Protein AF-A0A8S1S2U1-F1 (afdb_monomer_lite)

Radius of gyration: 19.04 Å; chains: 1; bounding box: 46×42×51 Å

Organism: Paramecium octaurelia (NCBI:txid43137)

Sequence (123 aa):
MMMDMYVYWTAKCEFIFESWRIYDDQPFLLFCGCFLSCLYSIIHIMYMLQGEKVQIFMKQFMSRRIGFSIYQFFLTLSSMITMMLLMTMNGWVNIAVGVGYTIGYGITQITKPNSKYTQVDSI

Structure (mmCIF, N/CA/C/O backbone):
data_AF-A0A8S1S2U1-F1
#
_entry.id   AF-A0A8S1S2U1-F1
#
loop_
_atom_site.group_PDB
_atom_site.id
_atom_site.type_symbol
_atom_site.label_atom_id
_atom_site.label_alt_id
_atom_site.label_comp_id
_atom_site.label_asym_id
_atom_site.label_entity_id
_atom_site.label_seq_id
_atom_site.pdbx_PDB_ins_code
_atom_site.Cartn_x
_atom_site.Cartn_y
_atom_site.Cartn_z
_atom_site.occupancy
_atom_site.B_iso_or_equiv
_atom_site.auth_seq_id
_atom_site.auth_comp_id
_atom_site.auth_asym_id
_atom_site.auth_atom_id
_atom_site.pdbx_PDB_model_num
ATOM 1 N N . MET A 1 1 ? -10.721 18.572 -22.416 1.00 37.09 1 MET A N 1
ATOM 2 C CA . MET A 1 1 ? -9.467 17.827 -22.644 1.00 37.09 1 MET A CA 1
ATOM 3 C C . MET A 1 1 ? -9.554 16.553 -21.827 1.00 37.09 1 MET A C 1
ATOM 5 O O . MET A 1 1 ? -9.567 16.653 -20.608 1.00 37.09 1 MET A O 1
ATOM 9 N N . MET A 1 2 ? -9.737 15.396 -22.466 1.00 39.12 2 MET A N 1
ATOM 10 C CA . MET A 1 2 ? -9.581 14.113 -21.776 1.00 39.12 2 MET A CA 1
ATOM 11 C C . MET A 1 2 ? -8.076 13.905 -21.591 1.00 39.12 2 MET A C 1
ATOM 13 O O . MET A 1 2 ? -7.345 13.904 -22.576 1.00 39.12 2 MET A O 1
ATOM 17 N N . MET A 1 3 ? -7.600 13.855 -20.344 1.00 41.84 3 MET A N 1
ATOM 18 C CA . MET A 1 3 ? -6.258 13.338 -20.080 1.00 41.84 3 MET A CA 1
ATOM 19 C C . MET A 1 3 ? -6.345 11.836 -20.289 1.00 41.84 3 MET A C 1
ATOM 21 O O . MET A 1 3 ? -6.942 11.138 -19.470 1.00 41.84 3 MET A O 1
ATOM 25 N N . ASP A 1 4 ? -5.787 11.351 -21.389 1.00 52.78 4 ASP A N 1
ATOM 26 C CA . ASP A 1 4 ? -5.644 9.920 -21.571 1.00 52.78 4 ASP A CA 1
ATOM 27 C C . ASP A 1 4 ? -4.669 9.391 -20.508 1.00 52.78 4 ASP A C 1
ATOM 29 O O . ASP A 1 4 ? -3.470 9.682 -20.522 1.00 52.78 4 ASP A O 1
ATOM 33 N N . MET A 1 5 ? -5.199 8.649 -19.537 1.00 58.72 5 MET A N 1
ATOM 34 C CA . MET A 1 5 ? -4.411 7.990 -18.500 1.00 58.72 5 MET A CA 1
ATOM 35 C C . MET A 1 5 ? -3.926 6.639 -19.028 1.00 58.72 5 MET A C 1
ATOM 37 O O . MET A 1 5 ? -4.583 5.615 -18.847 1.00 58.72 5 MET A O 1
ATOM 41 N N . TYR A 1 6 ? -2.775 6.638 -19.699 1.00 74.12 6 TYR A N 1
ATOM 42 C CA . TYR A 1 6 ? -2.103 5.404 -20.105 1.00 74.12 6 TYR A CA 1
ATOM 43 C C . TYR A 1 6 ? -1.151 4.921 -19.010 1.00 74.12 6 TYR A C 1
ATOM 45 O O . TYR A 1 6 ? -0.347 5.688 -18.480 1.00 74.12 6 TYR A O 1
ATOM 53 N N . VAL A 1 7 ? -1.223 3.625 -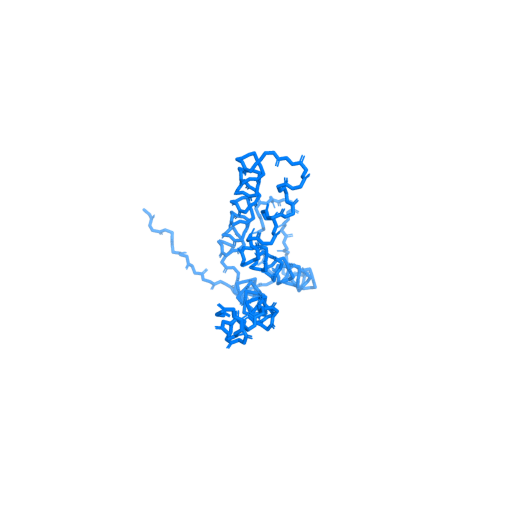18.704 1.00 78.38 7 VAL A N 1
ATOM 54 C CA . VAL A 1 7 ? -0.230 2.954 -17.861 1.00 78.38 7 VAL A CA 1
ATOM 55 C C . VAL A 1 7 ? 1.064 2.833 -18.655 1.00 78.38 7 VAL A C 1
ATOM 57 O O . VAL A 1 7 ? 1.066 2.281 -19.757 1.00 78.38 7 VAL A O 1
ATOM 60 N N . TYR A 1 8 ? 2.165 3.323 -18.094 1.00 81.44 8 TYR A N 1
ATOM 61 C CA . TYR A 1 8 ? 3.479 3.253 -18.723 1.00 81.44 8 TYR A CA 1
ATOM 62 C C . TYR A 1 8 ? 4.399 2.270 -17.990 1.00 81.44 8 TYR A C 1
ATOM 64 O O . TYR A 1 8 ? 4.294 2.056 -16.781 1.00 81.44 8 TYR A O 1
ATOM 72 N N . TRP A 1 9 ? 5.314 1.660 -18.743 1.00 81.62 9 TRP A N 1
ATOM 73 C CA . TRP A 1 9 ? 6.204 0.589 -18.281 1.00 81.62 9 TRP A CA 1
ATOM 74 C C . TRP A 1 9 ? 7.668 1.020 -18.377 1.00 81.62 9 TRP A C 1
ATOM 76 O O . TRP A 1 9 ? 8.469 0.396 -19.066 1.00 81.62 9 TRP A O 1
ATOM 86 N N . THR A 1 10 ? 8.012 2.121 -17.711 1.00 80.19 10 THR A N 1
ATOM 87 C CA . THR A 1 10 ? 9.362 2.710 -17.733 1.00 80.19 10 THR A CA 1
ATOM 88 C C . THR A 1 10 ? 9.991 2.712 -16.345 1.00 80.19 10 THR A C 1
ATOM 90 O O . THR A 1 10 ? 9.286 2.602 -15.336 1.00 80.19 10 THR A O 1
ATOM 93 N N . ALA A 1 11 ? 11.317 2.864 -16.295 1.00 70.19 11 ALA A N 1
ATOM 94 C CA . ALA A 1 11 ? 12.031 3.105 -15.043 1.00 70.19 11 ALA A CA 1
ATOM 95 C C . ALA A 1 11 ? 11.830 4.542 -14.544 1.00 70.19 11 ALA A C 1
ATOM 97 O O . ALA A 1 11 ? 11.843 4.778 -13.335 1.00 70.19 11 ALA A O 1
ATOM 98 N N . LYS A 1 12 ? 11.536 5.475 -15.457 1.00 73.00 12 LYS A N 1
ATOM 99 C CA . LYS A 1 12 ? 11.072 6.814 -15.112 1.00 73.00 12 LYS A CA 1
ATOM 100 C C . LYS A 1 12 ? 9.809 6.750 -14.257 1.00 73.00 12 LYS A C 1
ATOM 102 O O . LYS A 1 12 ? 8.844 6.101 -14.644 1.00 73.00 12 LYS A O 1
ATOM 107 N N . CYS A 1 13 ? 9.803 7.425 -13.114 1.00 70.44 13 CYS A N 1
ATOM 108 C CA . CYS A 1 13 ? 8.632 7.533 -12.246 1.00 70.44 13 CYS A CA 1
ATOM 109 C C . CYS A 1 13 ? 8.682 8.865 -11.501 1.00 70.44 13 CYS A C 1
ATOM 111 O O . CYS A 1 13 ? 9.702 9.197 -10.897 1.00 70.44 13 CYS A O 1
ATOM 113 N N . GLU A 1 14 ? 7.589 9.621 -11.530 1.00 68.06 14 GLU A N 1
ATOM 114 C CA . GLU A 1 14 ? 7.460 10.860 -10.765 1.00 68.06 14 GLU A CA 1
ATOM 115 C C . GLU A 1 14 ? 6.537 10.601 -9.574 1.00 68.06 14 GLU A C 1
ATOM 117 O O . GLU A 1 14 ? 5.365 10.264 -9.747 1.00 68.06 14 GLU A O 1
ATOM 122 N N . PHE A 1 15 ? 7.074 10.708 -8.359 1.00 65.75 15 PHE A N 1
ATOM 123 C CA . PHE A 1 15 ? 6.259 10.704 -7.149 1.00 65.75 15 PHE A CA 1
ATOM 124 C C . PHE A 1 15 ? 5.751 12.124 -6.849 1.00 65.75 15 PHE A C 1
ATOM 126 O O . PHE A 1 15 ? 6.188 13.105 -7.441 1.00 65.75 15 PHE A O 1
ATOM 133 N N . ILE A 1 16 ? 4.811 12.225 -5.904 1.00 55.19 16 ILE A N 1
ATOM 134 C CA . ILE A 1 16 ? 4.073 13.453 -5.540 1.00 55.19 16 ILE A CA 1
ATOM 135 C C . ILE A 1 16 ? 4.992 14.653 -5.269 1.00 55.19 16 ILE A C 1
ATOM 137 O O . ILE A 1 16 ? 4.631 15.793 -5.552 1.00 55.19 16 ILE A O 1
ATOM 141 N N . PHE A 1 17 ? 6.172 14.407 -4.701 1.00 51.56 17 PHE A N 1
ATOM 142 C CA . PHE A 1 17 ? 7.178 15.440 -4.526 1.00 51.56 17 PHE A CA 1
ATOM 143 C C . PHE A 1 17 ? 8.062 15.478 -5.761 1.00 51.56 17 PHE A C 1
ATOM 145 O O . PHE A 1 17 ? 8.659 14.473 -6.129 1.00 51.56 17 PHE A O 1
ATOM 152 N N . GLU A 1 18 ? 8.200 16.655 -6.361 1.00 52.50 18 GLU A N 1
ATOM 153 C CA . GLU A 1 18 ? 9.023 16.864 -7.555 1.00 52.50 18 GLU A CA 1
ATOM 154 C C . GLU A 1 18 ? 10.500 16.464 -7.350 1.00 52.50 18 GLU A C 1
ATOM 156 O O . GLU A 1 18 ? 11.215 16.140 -8.296 1.00 52.50 18 GLU A O 1
ATOM 161 N N . SER A 1 19 ? 10.944 16.422 -6.091 1.00 55.00 19 SER A N 1
ATOM 162 C CA . SER A 1 19 ? 12.254 15.923 -5.666 1.00 55.00 19 SER A CA 1
ATOM 163 C C . SER A 1 19 ? 12.383 14.394 -5.674 1.00 55.00 19 SER A C 1
ATOM 165 O O . SER A 1 19 ? 13.492 13.875 -5.586 1.00 55.00 19 SER A O 1
ATOM 167 N N . TRP A 1 20 ? 11.277 13.662 -5.780 1.00 60.75 20 TRP A N 1
ATOM 168 C CA . TRP A 1 20 ? 11.208 12.202 -5.804 1.00 60.75 20 TRP A CA 1
ATOM 169 C C . TRP A 1 20 ? 10.901 11.761 -7.237 1.00 60.75 20 TRP A C 1
ATOM 171 O O . TRP A 1 20 ? 9.843 11.213 -7.545 1.00 60.75 20 TRP A O 1
ATOM 181 N N . ARG A 1 21 ? 11.834 12.055 -8.141 1.00 67.75 21 ARG A N 1
ATOM 182 C CA . ARG A 1 21 ? 11.803 11.597 -9.530 1.00 67.75 21 ARG A CA 1
ATOM 183 C C . ARG A 1 21 ? 12.878 10.544 -9.731 1.00 67.75 21 ARG A C 1
ATOM 185 O O . ARG A 1 21 ? 14.025 10.742 -9.343 1.00 67.75 21 ARG A O 1
ATOM 192 N N . ILE A 1 22 ? 12.491 9.435 -10.340 1.00 71.19 22 ILE A N 1
ATOM 193 C CA . ILE A 1 22 ? 13.408 8.397 -10.798 1.00 71.19 22 ILE A CA 1
ATOM 194 C C . ILE A 1 22 ? 13.594 8.602 -12.295 1.00 71.19 22 ILE A C 1
ATOM 196 O O . ILE A 1 22 ? 12.614 8.782 -13.020 1.00 71.19 22 ILE A O 1
ATOM 200 N N . TYR A 1 23 ? 14.847 8.603 -12.736 1.00 72.62 23 TYR A N 1
ATOM 201 C CA . TYR A 1 23 ? 15.236 8.700 -14.140 1.00 72.62 23 TYR A CA 1
ATOM 202 C C . TYR A 1 23 ? 15.544 7.302 -14.702 1.00 72.62 23 TYR A C 1
ATOM 204 O O . TYR A 1 23 ? 15.787 6.357 -13.948 1.00 72.62 23 TYR A O 1
ATOM 212 N N . ASP A 1 24 ? 15.503 7.143 -16.029 1.00 67.75 24 ASP A N 1
ATOM 213 C CA . ASP A 1 24 ? 15.636 5.826 -16.678 1.00 67.75 24 ASP A CA 1
ATOM 214 C C . ASP A 1 24 ? 17.006 5.155 -16.464 1.00 67.75 24 ASP A C 1
ATOM 216 O O . ASP A 1 24 ? 17.122 3.934 -16.551 1.00 67.75 24 ASP A O 1
ATOM 220 N N . ASP A 1 25 ? 18.037 5.925 -16.127 1.00 72.88 25 ASP A N 1
ATOM 221 C CA . ASP A 1 25 ? 19.379 5.451 -15.780 1.00 72.88 25 ASP A CA 1
ATOM 222 C C . ASP A 1 25 ? 19.471 4.857 -14.360 1.00 72.88 25 ASP A C 1
ATOM 224 O O . ASP A 1 25 ? 20.516 4.329 -13.975 1.00 72.88 25 ASP A O 1
ATOM 228 N N . GLN A 1 26 ? 18.384 4.890 -13.579 1.00 75.69 26 GLN A N 1
ATOM 229 C CA . GLN A 1 26 ? 18.359 4.471 -12.173 1.00 75.69 26 GLN A CA 1
ATOM 230 C C . GLN A 1 26 ? 17.303 3.383 -11.879 1.00 75.69 26 GLN A C 1
ATOM 232 O O . GLN A 1 26 ? 16.503 3.520 -10.947 1.00 75.69 26 GLN A O 1
ATOM 237 N N . PRO A 1 27 ? 17.312 2.239 -12.597 1.00 76.50 27 PRO A N 1
ATOM 238 C CA . PRO A 1 27 ? 16.307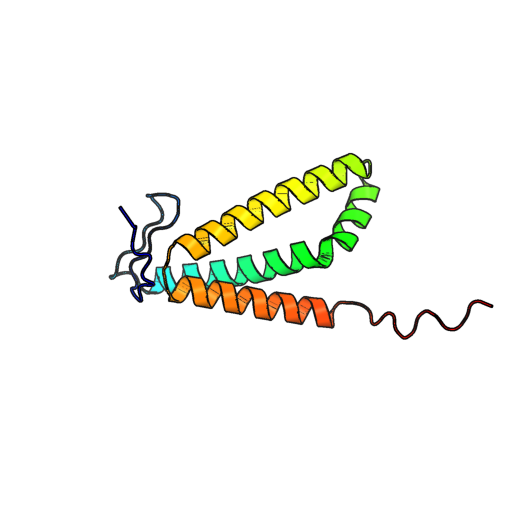 1.183 -12.432 1.00 76.50 27 PRO A CA 1
ATOM 239 C C . PRO A 1 27 ? 16.306 0.560 -11.027 1.00 76.50 27 PRO A C 1
ATOM 241 O O . PRO A 1 27 ? 15.280 0.077 -10.551 1.00 76.50 27 PRO A O 1
ATOM 244 N N . PHE A 1 28 ? 17.440 0.604 -10.323 1.00 80.88 28 PHE A N 1
ATOM 245 C CA . PHE A 1 28 ? 17.535 0.131 -8.942 1.00 80.88 28 PHE A CA 1
ATOM 246 C C . PHE A 1 28 ? 16.659 0.946 -7.977 1.00 80.88 28 PHE A C 1
ATOM 248 O O . PHE A 1 28 ? 16.029 0.378 -7.083 1.00 80.88 28 PHE A O 1
ATOM 255 N N . LEU A 1 29 ? 16.568 2.266 -8.171 1.00 80.12 29 LEU A N 1
ATOM 256 C CA . LEU A 1 29 ? 15.705 3.114 -7.348 1.00 80.12 29 LEU A CA 1
ATOM 257 C C . LEU A 1 29 ? 14.231 2.798 -7.591 1.00 80.12 29 LEU A C 1
ATOM 259 O O . LEU A 1 29 ? 13.454 2.799 -6.637 1.00 80.12 29 LEU A O 1
ATOM 263 N N . LEU A 1 30 ? 13.854 2.461 -8.832 1.00 82.69 30 LEU A N 1
ATOM 264 C CA . LEU A 1 30 ? 12.493 2.021 -9.143 1.00 82.69 30 LEU A CA 1
ATOM 265 C C . LEU A 1 30 ? 12.161 0.739 -8.379 1.00 82.69 30 LEU A C 1
ATOM 267 O O . LEU A 1 30 ? 11.106 0.656 -7.752 1.00 82.69 30 LEU A O 1
ATOM 271 N N . PHE A 1 31 ? 13.069 -0.239 -8.384 1.00 84.38 31 PHE A N 1
ATOM 272 C CA . PHE A 1 31 ? 12.876 -1.486 -7.648 1.00 84.38 31 PHE A CA 1
ATOM 273 C C . PHE A 1 31 ? 12.734 -1.243 -6.139 1.00 84.38 31 PHE A C 1
ATOM 275 O O . PHE A 1 31 ? 11.812 -1.770 -5.516 1.00 84.38 31 PHE A O 1
ATOM 282 N N . CYS A 1 32 ? 13.590 -0.396 -5.560 1.00 86.88 32 CYS A N 1
ATOM 283 C CA . CYS A 1 32 ? 13.499 -0.005 -4.153 1.00 86.88 32 CYS A CA 1
ATOM 284 C C . CYS A 1 32 ? 12.156 0.683 -3.842 1.00 86.88 32 CYS A C 1
ATOM 286 O O . CYS A 1 32 ? 11.470 0.310 -2.890 1.00 86.88 32 CYS A O 1
ATOM 288 N N . GLY A 1 33 ? 11.723 1.623 -4.688 1.00 85.12 33 GLY A N 1
ATOM 289 C CA . GLY A 1 33 ? 10.430 2.299 -4.564 1.00 85.12 33 GLY A CA 1
ATOM 290 C C . GLY A 1 33 ? 9.241 1.342 -4.676 1.00 85.12 33 GLY A C 1
ATOM 291 O O . GLY A 1 33 ? 8.296 1.440 -3.892 1.00 85.12 33 GLY A O 1
ATOM 292 N N . CYS A 1 34 ? 9.299 0.367 -5.585 1.00 88.38 34 CYS A N 1
ATOM 293 C CA . CYS A 1 34 ? 8.286 -0.681 -5.718 1.00 88.38 34 CYS A CA 1
ATOM 294 C C . CYS A 1 34 ? 8.248 -1.580 -4.477 1.00 88.38 34 CYS A C 1
ATOM 296 O O . CYS A 1 34 ? 7.172 -1.851 -3.947 1.00 88.38 34 CYS A O 1
ATOM 298 N N . PHE A 1 35 ? 9.405 -1.998 -3.962 1.00 90.44 35 PHE A N 1
ATOM 299 C CA . PHE A 1 35 ? 9.490 -2.790 -2.736 1.00 90.44 35 PHE A CA 1
ATOM 300 C C . PHE A 1 35 ? 8.895 -2.043 -1.534 1.00 90.44 35 PHE A C 1
ATOM 302 O O . PHE A 1 35 ? 8.062 -2.596 -0.815 1.00 90.44 35 PHE A O 1
ATOM 309 N N . LEU A 1 36 ? 9.244 -0.766 -1.360 1.00 90.81 36 LEU A N 1
ATOM 310 C CA . LEU A 1 36 ? 8.683 0.084 -0.308 1.00 90.81 36 LEU A CA 1
ATOM 311 C C . LEU A 1 36 ? 7.173 0.289 -0.476 1.00 90.81 36 LEU A C 1
ATOM 313 O O . LEU A 1 36 ? 6.438 0.199 0.504 1.00 90.81 36 LEU A O 1
ATOM 317 N N . SER A 1 37 ? 6.697 0.499 -1.704 1.00 90.88 37 SER A N 1
ATOM 318 C CA . SER A 1 37 ? 5.265 0.633 -2.006 1.00 90.88 37 SER A CA 1
ATOM 319 C C . SER A 1 37 ? 4.497 -0.652 -1.692 1.00 90.88 37 SER A C 1
ATOM 321 O O . SER A 1 37 ? 3.399 -0.595 -1.137 1.00 90.88 37 SER A O 1
ATOM 323 N N . CYS A 1 38 ? 5.087 -1.814 -1.981 1.00 93.00 38 CYS A N 1
ATOM 324 C CA . CYS A 1 38 ? 4.533 -3.121 -1.636 1.00 93.00 38 CYS A CA 1
ATOM 325 C C . CYS A 1 38 ? 4.446 -3.306 -0.114 1.00 93.00 38 CYS A C 1
ATOM 327 O O . CYS A 1 38 ? 3.365 -3.579 0.406 1.00 93.00 38 CYS A O 1
ATOM 329 N N . LEU A 1 39 ? 5.544 -3.080 0.618 1.00 93.38 39 LEU A N 1
ATOM 330 C CA . LEU A 1 39 ? 5.558 -3.162 2.084 1.00 93.38 39 LEU A CA 1
ATOM 331 C C . LEU A 1 39 ? 4.552 -2.202 2.724 1.00 93.38 39 LEU A C 1
ATOM 333 O O . LEU A 1 39 ? 3.793 -2.597 3.610 1.00 93.38 39 LEU A O 1
ATOM 337 N N . TYR A 1 40 ? 4.512 -0.957 2.252 1.00 93.06 40 TYR A N 1
ATOM 338 C CA . TYR A 1 40 ? 3.552 0.038 2.715 1.00 93.06 40 TYR A CA 1
ATOM 339 C C . TYR A 1 40 ? 2.114 -0.435 2.497 1.00 93.06 40 TYR A C 1
ATOM 341 O O . TYR A 1 40 ? 1.287 -0.348 3.401 1.00 93.06 40 TYR A O 1
ATOM 349 N N . SER A 1 41 ? 1.830 -0.999 1.324 1.00 92.81 41 SER A N 1
ATOM 350 C CA . SER A 1 41 ? 0.511 -1.515 0.961 1.00 92.81 41 SER A CA 1
ATOM 351 C C . SER A 1 41 ? 0.075 -2.706 1.821 1.00 92.81 41 SER A C 1
ATOM 353 O O . SER A 1 41 ? -1.087 -2.768 2.223 1.00 92.81 41 SER A O 1
ATOM 355 N N . ILE A 1 42 ? 1.002 -3.611 2.167 1.00 93.56 42 ILE A N 1
ATOM 356 C CA . ILE A 1 42 ? 0.757 -4.709 3.122 1.00 93.56 42 ILE A CA 1
ATOM 357 C C . ILE A 1 42 ? 0.334 -4.135 4.476 1.00 93.56 42 ILE A C 1
ATOM 359 O O . ILE A 1 42 ? -0.689 -4.531 5.035 1.00 93.56 42 ILE A O 1
ATOM 363 N N . ILE A 1 43 ? 1.102 -3.177 4.997 1.00 91.75 43 ILE A N 1
ATOM 364 C CA . ILE A 1 43 ? 0.825 -2.562 6.299 1.00 91.75 43 ILE A CA 1
ATOM 365 C C . ILE A 1 43 ? -0.503 -1.800 6.260 1.00 91.75 43 ILE A C 1
ATOM 367 O O . ILE A 1 43 ? -1.301 -1.930 7.187 1.00 91.75 43 ILE A O 1
ATOM 371 N N . HIS A 1 44 ? -0.771 -1.052 5.188 1.00 92.88 44 HIS A N 1
ATOM 372 C CA . HIS A 1 44 ? -2.005 -0.293 5.007 1.00 92.88 44 HIS A CA 1
ATOM 373 C C . HIS A 1 44 ? -3.242 -1.193 5.081 1.00 92.88 44 HIS A C 1
ATOM 375 O O . HIS A 1 44 ? -4.143 -0.935 5.882 1.00 92.88 44 HIS A O 1
ATOM 381 N N . ILE A 1 45 ? -3.279 -2.278 4.299 1.00 91.00 45 ILE A N 1
ATOM 382 C CA . ILE A 1 45 ? -4.445 -3.165 4.284 1.00 91.00 45 ILE A CA 1
ATOM 383 C C . ILE A 1 45 ? -4.594 -3.915 5.612 1.00 91.00 45 ILE A C 1
ATOM 385 O O . ILE A 1 45 ? -5.708 -4.085 6.104 1.00 91.00 45 ILE A O 1
ATOM 389 N N . MET A 1 46 ? -3.486 -4.300 6.253 1.00 87.94 46 MET A N 1
ATOM 390 C CA . MET A 1 46 ? -3.525 -4.894 7.592 1.00 87.94 46 MET A CA 1
ATOM 391 C C . MET A 1 46 ? -4.090 -3.908 8.620 1.00 87.94 46 MET A C 1
ATOM 393 O O . MET A 1 46 ? -4.957 -4.276 9.410 1.00 87.94 46 MET A O 1
ATOM 397 N N . TYR A 1 47 ? -3.657 -2.647 8.586 1.00 86.38 47 TYR A N 1
ATOM 398 C CA . TYR A 1 47 ? -4.147 -1.591 9.472 1.00 86.38 47 TYR A CA 1
ATOM 399 C C . TYR A 1 47 ? -5.638 -1.292 9.257 1.00 86.38 47 TYR A C 1
ATOM 401 O O . TYR A 1 47 ? -6.385 -1.127 10.226 1.00 86.38 47 TYR A O 1
ATOM 409 N N . MET A 1 48 ? -6.089 -1.278 8.000 1.00 87.12 48 MET A N 1
ATOM 410 C CA . MET A 1 48 ? -7.499 -1.123 7.633 1.00 87.12 48 MET A CA 1
ATOM 411 C C . MET A 1 48 ? -8.349 -2.285 8.168 1.00 87.12 48 MET A C 1
ATOM 413 O O . MET A 1 48 ? -9.392 -2.074 8.782 1.00 87.12 48 MET A O 1
ATOM 417 N N . LEU A 1 49 ? -7.902 -3.526 7.967 1.00 84.06 49 LEU A N 1
ATOM 418 C CA . LEU A 1 49 ? -8.670 -4.725 8.314 1.00 84.06 49 LEU A CA 1
ATOM 419 C C . LEU A 1 49 ? -8.624 -5.083 9.806 1.00 84.06 49 LEU A C 1
ATOM 421 O O . LEU A 1 49 ? -9.500 -5.804 10.284 1.00 84.06 49 LEU A O 1
ATOM 425 N N . GLN A 1 50 ? -7.620 -4.610 10.545 1.00 80.94 50 GLN A N 1
ATOM 426 C CA . GLN A 1 50 ? -7.479 -4.825 11.990 1.00 80.94 50 GLN A CA 1
ATOM 427 C C . GLN A 1 50 ? -8.001 -3.649 12.831 1.00 80.94 50 GLN A C 1
ATOM 429 O O . GLN A 1 50 ? -7.719 -3.583 14.031 1.00 80.94 50 GLN A O 1
ATOM 434 N N . GLY A 1 51 ? -8.784 -2.742 12.237 1.00 73.25 51 GLY A N 1
ATOM 435 C CA . GLY A 1 51 ? -9.276 -1.528 12.894 1.00 73.25 51 GLY A CA 1
ATOM 436 C C . GLY A 1 51 ? -9.955 -1.763 14.244 1.00 73.25 51 GLY A C 1
ATOM 437 O O . GLY A 1 51 ? -9.734 -0.996 15.176 1.00 73.25 51 GLY A O 1
ATOM 438 N N . GLU A 1 52 ? -10.691 -2.864 14.413 1.00 72.69 52 GLU A N 1
ATOM 439 C CA . GLU A 1 52 ? -11.324 -3.208 15.695 1.00 72.69 52 GLU A CA 1
ATOM 440 C C . GLU A 1 52 ? -10.303 -3.441 16.820 1.00 72.69 52 GLU A C 1
ATOM 442 O O . GLU A 1 52 ? -10.477 -2.930 17.926 1.00 72.69 52 GLU A O 1
ATOM 447 N N . LYS A 1 53 ? -9.197 -4.149 16.544 1.00 75.44 53 LYS A N 1
ATOM 448 C CA . LYS A 1 53 ? -8.142 -4.407 17.540 1.00 75.44 53 LYS A CA 1
ATOM 449 C C . LYS A 1 53 ? -7.450 -3.108 17.951 1.00 75.44 53 LYS A C 1
ATOM 451 O O . LYS A 1 53 ? -7.228 -2.871 19.137 1.00 75.44 53 LYS A O 1
ATOM 456 N N . VAL A 1 54 ? -7.165 -2.243 16.977 1.00 72.25 54 VAL A N 1
ATOM 457 C CA . VAL A 1 54 ? -6.545 -0.929 17.211 1.00 72.25 54 VAL A CA 1
ATOM 458 C C . VAL A 1 54 ? -7.476 -0.022 18.018 1.00 72.25 54 VAL A C 1
ATOM 460 O O . VAL A 1 54 ? -7.030 0.659 18.939 1.00 72.25 54 VAL A O 1
ATOM 463 N N . GLN A 1 55 ? -8.780 -0.047 17.740 1.00 70.81 55 GLN A N 1
ATOM 464 C CA . GLN A 1 55 ? -9.776 0.714 18.496 1.00 70.81 55 GLN A CA 1
ATOM 465 C C . GLN A 1 55 ? -9.917 0.226 19.942 1.00 70.81 55 GLN A C 1
ATOM 467 O O . GLN A 1 55 ? -10.026 1.052 20.851 1.00 70.81 55 GLN A O 1
ATOM 472 N N . ILE A 1 56 ? -9.895 -1.092 20.173 1.00 76.69 56 ILE A N 1
ATOM 473 C CA . ILE A 1 56 ? -9.915 -1.676 21.524 1.00 76.69 56 ILE A CA 1
ATOM 474 C C . ILE A 1 56 ? -8.677 -1.233 22.308 1.00 76.69 56 ILE A C 1
ATOM 476 O O . ILE A 1 56 ? -8.812 -0.791 23.446 1.00 76.69 56 ILE A O 1
ATOM 480 N N . PHE A 1 57 ? -7.498 -1.277 21.685 1.00 75.19 57 PHE A N 1
ATOM 481 C CA . PHE A 1 57 ? -6.258 -0.801 22.297 1.00 75.19 57 PHE A CA 1
ATOM 482 C C . PHE A 1 57 ? -6.316 0.699 22.624 1.00 75.19 57 PHE A C 1
ATOM 484 O O . PHE A 1 57 ? -6.046 1.104 23.750 1.00 75.19 57 PHE A O 1
ATOM 491 N N . MET A 1 58 ? -6.751 1.539 21.681 1.00 70.62 58 MET A N 1
ATOM 492 C CA . MET A 1 58 ? -6.843 2.991 21.889 1.00 70.62 58 MET A CA 1
ATOM 493 C C . MET A 1 58 ? -7.844 3.381 22.984 1.00 70.62 58 MET A C 1
ATOM 495 O O . MET A 1 58 ? -7.629 4.374 23.682 1.00 70.62 58 MET A O 1
ATOM 499 N N . LYS A 1 59 ? -8.902 2.585 23.193 1.00 71.62 59 LYS A N 1
ATOM 500 C CA . LYS A 1 59 ? -9.864 2.777 24.293 1.00 71.62 59 LYS A CA 1
ATOM 501 C C . LYS A 1 59 ? -9.204 2.683 25.676 1.00 71.62 59 LYS A C 1
ATOM 503 O O . LYS A 1 59 ? -9.721 3.267 26.623 1.00 71.62 59 LYS A O 1
ATOM 508 N N . GLN A 1 60 ? -8.084 1.968 25.805 1.00 77.00 60 GLN A N 1
ATOM 509 C CA . GLN A 1 60 ? -7.354 1.842 27.068 1.00 77.00 60 GLN A CA 1
ATOM 510 C C . GLN A 1 60 ? -6.661 3.151 27.482 1.00 77.00 60 GLN A C 1
ATOM 512 O O . GLN A 1 60 ? -6.452 3.377 28.670 1.00 77.00 60 GLN A O 1
ATOM 517 N N . PHE A 1 61 ? -6.348 4.025 26.520 1.00 76.50 61 PHE A N 1
ATOM 518 C CA . PHE A 1 61 ? -5.597 5.264 26.751 1.00 76.50 61 PHE A CA 1
ATOM 519 C C . PHE A 1 61 ? -6.441 6.534 26.581 1.00 76.50 61 PHE A C 1
A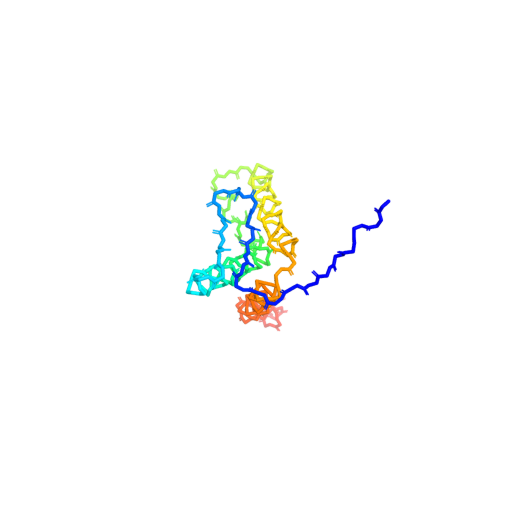TOM 521 O O . PHE A 1 61 ? -6.144 7.553 27.199 1.00 76.50 61 PHE A O 1
ATOM 528 N N . MET A 1 62 ? -7.489 6.502 25.753 1.00 79.88 62 MET A N 1
ATOM 529 C CA . MET A 1 62 ? -8.332 7.664 25.450 1.00 79.88 62 MET A CA 1
ATOM 530 C C . MET A 1 62 ? -9.811 7.296 25.304 1.00 79.88 62 MET A C 1
ATOM 532 O O . MET A 1 62 ? -10.186 6.149 25.065 1.00 79.88 62 MET A O 1
ATOM 536 N N . SER A 1 63 ? -10.680 8.310 25.393 1.00 80.69 63 SER A N 1
ATOM 537 C CA . SER A 1 63 ? -12.112 8.159 25.113 1.00 80.69 63 SER A CA 1
ATOM 538 C C . SER A 1 63 ? -12.349 7.528 23.737 1.00 80.69 63 SER A C 1
ATOM 540 O O . SER A 1 63 ? -11.719 7.913 22.749 1.00 80.69 63 SER A O 1
ATOM 542 N N . ARG A 1 64 ? -13.323 6.607 23.656 1.00 73.88 64 ARG A N 1
ATOM 543 C CA . ARG A 1 64 ? -13.669 5.854 22.435 1.00 73.88 64 ARG A CA 1
ATOM 544 C C . ARG A 1 64 ? -13.860 6.758 21.212 1.00 73.88 64 ARG A C 1
ATOM 546 O O . ARG A 1 64 ? -13.447 6.386 20.121 1.00 73.88 64 ARG A O 1
ATOM 553 N N . ARG A 1 65 ? -14.466 7.939 21.389 1.00 79.69 65 ARG A N 1
ATOM 554 C CA . ARG A 1 65 ? -14.704 8.894 20.290 1.00 79.69 65 ARG A CA 1
ATOM 555 C C . ARG A 1 65 ? -13.405 9.510 19.768 1.00 79.69 65 ARG A C 1
ATOM 557 O O . ARG A 1 65 ? -13.219 9.578 18.563 1.00 79.69 65 ARG A O 1
ATOM 564 N N . ILE A 1 66 ? -12.506 9.911 20.666 1.00 82.62 66 ILE A N 1
ATOM 565 C CA . ILE A 1 66 ? -11.227 10.540 20.305 1.00 82.62 66 ILE A CA 1
ATOM 566 C C . ILE A 1 66 ? -10.315 9.513 19.628 1.00 82.62 66 ILE A C 1
ATOM 568 O O . ILE A 1 66 ? -9.785 9.782 18.553 1.00 82.62 66 ILE A O 1
ATOM 572 N N . GLY A 1 67 ? -10.203 8.310 20.201 1.00 81.00 67 GLY A N 1
ATOM 573 C CA . GLY A 1 67 ? -9.423 7.222 19.606 1.00 81.00 67 GLY A CA 1
ATOM 574 C C . GLY A 1 67 ? -9.924 6.830 18.212 1.00 81.00 67 GLY A C 1
ATOM 575 O O . GLY A 1 67 ? -9.119 6.628 17.306 1.00 81.00 67 GLY A O 1
ATOM 576 N N . PHE A 1 68 ? -11.247 6.796 18.013 1.00 82.88 68 PHE A N 1
ATOM 577 C CA . PHE A 1 68 ? -11.845 6.537 16.702 1.00 82.88 68 PHE A CA 1
ATOM 578 C C . PHE A 1 68 ? -11.517 7.634 15.681 1.00 82.88 68 PHE A C 1
ATOM 580 O O . PHE A 1 68 ? -11.102 7.320 14.569 1.00 82.88 68 PHE A O 1
ATOM 587 N N . SER A 1 69 ? -11.642 8.911 16.054 1.00 85.44 69 SER A N 1
ATOM 588 C CA . SER A 1 69 ? -11.313 10.026 15.156 1.00 85.44 69 SER A CA 1
ATOM 589 C C . SER A 1 69 ? -9.842 10.023 14.739 1.00 85.44 69 SER A C 1
ATOM 591 O O . SER A 1 69 ? -9.541 10.236 13.567 1.00 85.44 69 SER A O 1
ATOM 593 N N . ILE A 1 70 ? -8.926 9.739 15.671 1.00 85.88 70 ILE A N 1
ATOM 594 C CA . ILE A 1 70 ? -7.487 9.646 15.383 1.00 85.88 70 ILE A CA 1
ATOM 595 C C . ILE A 1 70 ? -7.204 8.481 14.426 1.00 85.88 70 ILE A C 1
ATOM 597 O O . ILE A 1 70 ? -6.513 8.663 13.426 1.00 85.88 70 ILE A O 1
ATOM 601 N N . TYR A 1 71 ? -7.776 7.303 14.692 1.00 86.06 71 TYR A N 1
ATOM 602 C CA . TYR A 1 71 ? -7.659 6.146 13.801 1.00 86.06 71 TYR A CA 1
ATOM 603 C C . TYR A 1 71 ? -8.159 6.473 12.386 1.00 86.06 71 TYR A C 1
ATOM 605 O O . TYR A 1 71 ? -7.454 6.237 11.405 1.00 86.06 71 TYR A O 1
ATOM 613 N N . GLN A 1 72 ? -9.344 7.079 12.279 1.00 87.50 72 GLN A N 1
ATOM 614 C CA . GLN A 1 72 ? -9.943 7.434 10.995 1.00 87.50 72 GLN A CA 1
ATOM 615 C C . GLN A 1 72 ? -9.111 8.477 10.240 1.00 87.50 72 GLN A C 1
ATOM 617 O O . GLN A 1 72 ? -8.985 8.390 9.017 1.00 87.50 72 GLN A O 1
ATOM 622 N N . PHE A 1 73 ? -8.517 9.440 10.947 1.00 90.69 73 PHE A N 1
ATOM 623 C CA . PHE A 1 73 ? -7.620 10.431 10.358 1.00 90.69 73 PHE A CA 1
ATOM 624 C C . PHE A 1 73 ? -6.400 9.765 9.707 1.00 90.69 73 PHE A C 1
ATOM 626 O O . PHE A 1 73 ? -6.143 9.983 8.521 1.00 90.69 73 PHE A O 1
ATOM 633 N N . PHE A 1 74 ? -5.697 8.892 10.435 1.00 90.06 74 PHE A N 1
ATOM 634 C CA . PHE A 1 74 ? -4.532 8.181 9.899 1.00 90.06 74 PHE A CA 1
ATOM 635 C C . PHE A 1 74 ? -4.895 7.215 8.770 1.00 90.06 74 PHE A C 1
ATOM 637 O O . PHE A 1 74 ? -4.175 7.144 7.774 1.00 90.06 74 PHE A O 1
ATOM 644 N N . LEU A 1 75 ? -6.027 6.514 8.877 1.00 90.62 75 LEU A N 1
ATOM 645 C CA . LEU A 1 75 ? -6.514 5.644 7.808 1.00 90.62 75 LEU A CA 1
ATOM 646 C C . LEU A 1 75 ? -6.813 6.440 6.530 1.00 90.62 75 LEU A C 1
ATOM 648 O O . LEU A 1 75 ? -6.449 6.011 5.436 1.00 90.62 75 LEU A O 1
ATOM 652 N N . THR A 1 76 ? -7.427 7.617 6.661 1.00 91.38 76 THR A N 1
ATOM 653 C CA . THR A 1 76 ? -7.737 8.495 5.523 1.00 91.38 76 THR A CA 1
ATOM 654 C C . THR A 1 76 ? -6.457 9.015 4.873 1.00 91.38 76 THR A C 1
ATOM 656 O O . THR A 1 76 ? -6.306 8.915 3.657 1.00 91.38 76 THR A O 1
ATOM 659 N N . LEU A 1 77 ? -5.499 9.486 5.677 1.00 92.19 77 LEU A N 1
ATOM 660 C CA . LEU A 1 77 ? -4.190 9.928 5.192 1.00 92.19 77 LEU A CA 1
ATOM 661 C C . LEU A 1 77 ? -3.465 8.805 4.435 1.00 92.19 77 LEU A C 1
ATOM 663 O O . LEU A 1 77 ? -2.942 9.011 3.343 1.00 92.19 77 LEU A O 1
ATOM 667 N N . SER A 1 78 ? -3.482 7.593 4.987 1.00 91.69 78 SER A N 1
ATOM 668 C CA . SER A 1 78 ? -2.853 6.427 4.369 1.00 91.69 78 SER A CA 1
ATOM 669 C C . SER A 1 78 ? -3.558 5.983 3.078 1.00 91.69 78 SER A C 1
ATOM 671 O O . SER A 1 78 ? -2.907 5.594 2.106 1.00 91.69 78 SER A O 1
ATOM 673 N N . SER A 1 79 ? -4.885 6.119 3.022 1.00 91.69 79 SER A N 1
ATOM 674 C CA . SER A 1 79 ? -5.673 5.861 1.809 1.00 91.69 79 SER A CA 1
ATOM 675 C C . SER A 1 79 ? -5.342 6.867 0.704 1.00 91.69 79 SER A C 1
ATOM 677 O O . SER A 1 79 ? -5.189 6.476 -0.451 1.00 91.69 79 SER A O 1
ATOM 679 N N . MET A 1 80 ? -5.149 8.147 1.051 1.00 91.19 80 MET A N 1
ATOM 680 C CA . MET A 1 80 ? -4.701 9.170 0.099 1.00 91.19 80 MET A CA 1
ATOM 681 C C . MET A 1 80 ? -3.314 8.854 -0.465 1.00 91.19 80 MET A C 1
ATOM 683 O O . MET A 1 80 ? -3.123 8.953 -1.672 1.00 91.19 80 MET A O 1
ATOM 687 N N . ILE A 1 81 ? -2.364 8.424 0.372 1.00 89.69 81 ILE A N 1
ATOM 688 C CA . ILE A 1 81 ? -1.026 8.016 -0.088 1.00 89.69 81 ILE A CA 1
ATOM 689 C C . ILE A 1 81 ? -1.129 6.862 -1.086 1.00 89.69 81 ILE A C 1
ATOM 691 O O . ILE A 1 81 ? -0.531 6.922 -2.157 1.00 89.69 81 ILE A O 1
ATOM 695 N N . THR A 1 82 ? -1.932 5.843 -0.780 1.00 89.56 82 THR A N 1
ATOM 696 C CA . THR A 1 82 ? -2.087 4.697 -1.682 1.00 89.56 82 THR A CA 1
ATOM 697 C C . THR A 1 82 ? -2.771 5.075 -2.995 1.00 89.56 82 THR A C 1
ATOM 699 O O . THR A 1 82 ? -2.346 4.638 -4.063 1.00 89.56 82 THR A O 1
ATOM 702 N N . MET A 1 83 ? -3.794 5.929 -2.941 1.00 90.12 83 MET A N 1
ATOM 703 C CA . MET A 1 83 ? -4.430 6.471 -4.140 1.00 90.12 83 MET A CA 1
ATOM 704 C C . MET A 1 83 ? -3.409 7.212 -5.006 1.00 90.12 83 MET A C 1
ATOM 706 O O . MET A 1 83 ? -3.338 6.973 -6.206 1.00 90.12 83 MET A O 1
ATOM 710 N N . MET A 1 84 ? -2.576 8.059 -4.402 1.00 86.81 84 MET A N 1
ATOM 711 C CA . MET A 1 84 ? -1.542 8.786 -5.133 1.00 86.81 84 MET A CA 1
ATOM 712 C C . MET A 1 84 ? -0.486 7.854 -5.743 1.00 86.81 84 MET A C 1
ATOM 714 O O . MET A 1 84 ? -0.052 8.113 -6.861 1.00 86.81 84 MET A O 1
ATOM 718 N N . LEU A 1 85 ? -0.120 6.750 -5.076 1.00 86.69 85 LEU A N 1
ATOM 719 C CA . LEU A 1 85 ? 0.753 5.721 -5.660 1.00 86.69 85 LEU A CA 1
ATOM 720 C C . LEU A 1 85 ? 0.136 5.112 -6.924 1.00 86.69 85 LEU A C 1
ATOM 722 O O . LEU A 1 85 ? 0.826 4.983 -7.930 1.00 86.69 85 LEU A O 1
ATOM 726 N N . LEU A 1 86 ? -1.162 4.806 -6.907 1.00 87.56 86 LEU A N 1
ATOM 727 C CA . LEU A 1 86 ? -1.867 4.279 -8.081 1.00 87.56 86 LEU A CA 1
ATOM 728 C C . LEU A 1 86 ? -2.000 5.319 -9.205 1.00 87.56 86 LEU A C 1
ATOM 730 O O . LEU A 1 86 ? -1.934 4.985 -10.389 1.00 87.56 86 LEU A O 1
ATOM 734 N N . MET A 1 87 ? -2.143 6.594 -8.840 1.00 86.69 87 MET A N 1
ATOM 735 C CA . MET A 1 87 ? -2.215 7.710 -9.787 1.00 86.69 87 MET A CA 1
ATOM 736 C C . MET A 1 87 ? -0.867 8.058 -10.429 1.00 86.69 87 MET A C 1
ATOM 738 O O . MET A 1 87 ? -0.853 8.844 -11.374 1.00 86.69 87 MET A O 1
ATOM 742 N N . THR A 1 88 ? 0.247 7.447 -10.000 1.00 82.94 88 THR A N 1
ATOM 743 C CA . THR A 1 88 ? 1.527 7.561 -10.725 1.00 82.94 88 THR A CA 1
ATOM 744 C C . THR A 1 88 ? 1.457 6.961 -12.128 1.00 82.94 88 THR A C 1
ATOM 746 O O . THR A 1 88 ? 2.302 7.288 -12.958 1.00 82.94 88 THR A O 1
ATOM 749 N N . MET A 1 89 ? 0.474 6.086 -12.394 1.00 85.19 89 MET A N 1
ATOM 750 C CA . MET A 1 89 ? 0.283 5.355 -13.654 1.00 85.19 89 MET A CA 1
ATOM 751 C C . MET A 1 89 ? 1.502 4.533 -14.107 1.00 85.19 89 MET A C 1
ATOM 753 O O . MET A 1 89 ? 1.533 4.041 -15.236 1.00 85.19 89 MET A O 1
ATOM 757 N N . ASN A 1 90 ? 2.477 4.314 -13.220 1.00 87.81 90 ASN A N 1
ATOM 758 C CA . ASN A 1 90 ? 3.591 3.414 -13.469 1.00 87.81 90 ASN A CA 1
ATOM 759 C C . ASN A 1 90 ? 3.128 1.968 -13.238 1.00 87.81 90 ASN A C 1
ATOM 761 O O . ASN A 1 90 ? 2.721 1.596 -12.133 1.00 87.81 90 ASN A O 1
ATOM 765 N N . GLY A 1 91 ? 3.205 1.134 -14.275 1.00 85.44 91 GLY A N 1
ATOM 766 C CA . GLY A 1 91 ? 2.752 -0.256 -14.220 1.00 85.44 91 GLY A CA 1
ATOM 767 C C . GLY A 1 91 ? 3.459 -1.086 -13.143 1.00 85.44 91 GLY A C 1
ATOM 768 O O . GLY A 1 91 ? 2.814 -1.885 -12.464 1.00 85.44 91 GLY A O 1
ATOM 769 N N . TRP A 1 92 ? 4.756 -0.853 -12.915 1.00 88.94 92 TRP A N 1
ATOM 770 C CA . TRP A 1 92 ? 5.542 -1.561 -11.898 1.00 88.94 92 TRP A CA 1
ATOM 771 C C . TRP A 1 92 ? 5.090 -1.214 -10.482 1.00 88.94 92 TRP A C 1
ATOM 773 O O . TRP A 1 92 ? 4.898 -2.108 -9.655 1.00 88.94 92 TRP A O 1
ATOM 783 N N . VAL A 1 93 ? 4.857 0.074 -10.221 1.00 89.12 93 VAL A N 1
ATOM 784 C CA . VAL A 1 93 ? 4.355 0.555 -8.927 1.00 89.12 93 VAL A CA 1
ATOM 785 C C . VAL A 1 93 ? 2.948 0.014 -8.675 1.00 89.12 93 VAL A C 1
ATOM 787 O O . VAL A 1 93 ? 2.676 -0.500 -7.591 1.00 89.12 93 VAL A O 1
ATOM 790 N N . ASN A 1 94 ? 2.078 0.032 -9.687 1.00 90.69 94 ASN A N 1
ATOM 791 C CA . ASN A 1 94 ? 0.713 -0.485 -9.576 1.00 90.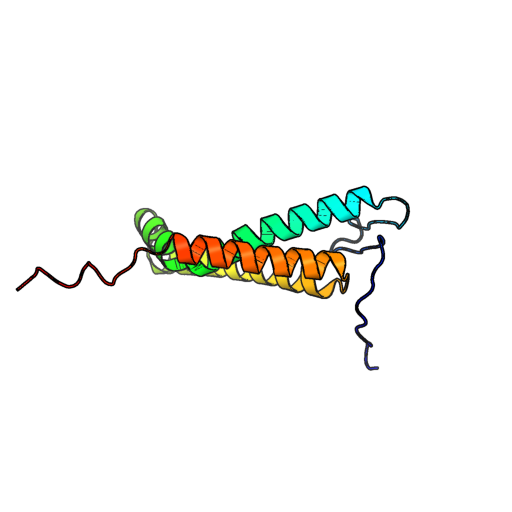69 94 ASN A CA 1
ATOM 792 C C . ASN A 1 94 ? 0.681 -1.990 -9.277 1.00 90.69 94 ASN A C 1
ATOM 794 O O . ASN A 1 94 ? -0.084 -2.423 -8.412 1.00 90.69 94 ASN A O 1
ATOM 798 N N . ILE A 1 95 ? 1.537 -2.785 -9.930 1.00 93.44 95 ILE A N 1
ATOM 799 C CA . ILE A 1 95 ? 1.701 -4.208 -9.597 1.00 93.44 95 ILE A CA 1
ATOM 800 C C . ILE A 1 95 ? 2.174 -4.360 -8.153 1.00 93.44 95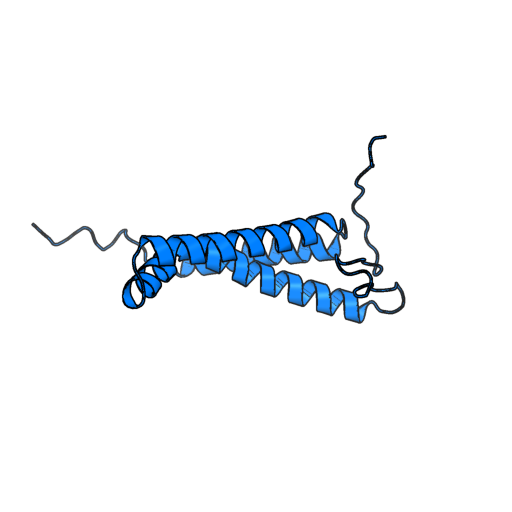 ILE A C 1
ATOM 802 O O . ILE A 1 95 ? 1.602 -5.154 -7.409 1.00 93.44 95 ILE A O 1
ATOM 806 N N . ALA A 1 96 ? 3.192 -3.606 -7.736 1.00 93.12 96 ALA A N 1
ATOM 807 C CA . ALA A 1 96 ? 3.740 -3.706 -6.387 1.00 93.12 96 ALA A CA 1
ATOM 808 C C . ALA A 1 96 ? 2.687 -3.395 -5.310 1.00 93.12 96 ALA A C 1
ATOM 810 O O . ALA A 1 96 ? 2.579 -4.126 -4.323 1.00 93.12 96 ALA A O 1
ATOM 811 N N . VAL A 1 97 ? 1.862 -2.367 -5.526 1.00 93.12 97 VAL A N 1
ATOM 812 C CA . VAL A 1 97 ? 0.718 -2.045 -4.662 1.00 93.12 97 VAL A CA 1
ATOM 813 C C . VAL A 1 97 ? -0.292 -3.195 -4.659 1.00 93.12 97 VAL A C 1
ATOM 815 O O . VAL A 1 97 ? -0.651 -3.683 -3.589 1.00 93.12 97 VAL A O 1
ATOM 818 N N . GLY A 1 98 ? -0.706 -3.699 -5.826 1.00 93.56 98 GLY A N 1
ATOM 819 C CA . GLY A 1 98 ? -1.672 -4.802 -5.926 1.00 93.56 98 GLY A CA 1
ATOM 820 C C . GLY A 1 98 ? -1.206 -6.096 -5.242 1.00 93.56 98 GLY A C 1
ATOM 821 O O . GLY A 1 98 ? -1.973 -6.739 -4.517 1.00 93.56 98 GLY A O 1
ATOM 822 N N . VAL A 1 99 ? 0.071 -6.451 -5.403 1.00 95.88 99 VAL A N 1
ATOM 823 C CA . VAL A 1 99 ? 0.703 -7.583 -4.708 1.00 95.88 99 VAL A CA 1
ATOM 824 C C . VAL A 1 99 ? 0.692 -7.352 -3.198 1.00 95.88 99 VAL A C 1
ATOM 826 O O . VAL A 1 99 ? 0.285 -8.242 -2.450 1.00 95.88 99 VAL A O 1
ATOM 829 N N . GLY A 1 100 ? 1.058 -6.152 -2.742 1.00 94.75 100 GLY A N 1
ATOM 830 C CA . GLY A 1 100 ? 1.048 -5.813 -1.322 1.00 94.75 100 GLY A CA 1
ATOM 831 C C . GLY A 1 100 ? -0.344 -5.916 -0.688 1.00 94.75 100 GLY A C 1
ATOM 832 O O . GLY A 1 100 ? -0.494 -6.517 0.377 1.00 94.75 100 GLY A O 1
ATOM 833 N N . TYR A 1 101 ? -1.384 -5.428 -1.372 1.00 93.81 101 TYR A N 1
ATOM 834 C CA . TYR A 1 101 ? -2.780 -5.584 -0.933 1.00 93.81 101 TYR A CA 1
ATOM 835 C C . TYR A 1 101 ? -3.169 -7.057 -0.804 1.00 93.81 101 TYR A C 1
ATOM 837 O O . TYR A 1 101 ? -3.754 -7.461 0.202 1.00 93.81 101 TYR A O 1
ATOM 845 N N . THR A 1 102 ? -2.814 -7.869 -1.801 1.00 93.88 102 THR A N 1
ATOM 846 C CA . THR A 1 102 ? -3.136 -9.302 -1.834 1.00 93.88 102 THR A CA 1
ATOM 847 C C . THR A 1 102 ? -2.481 -10.046 -0.670 1.00 93.88 102 THR A C 1
ATOM 849 O O . THR A 1 102 ? -3.152 -10.782 0.058 1.00 93.88 102 THR A O 1
ATOM 852 N N . ILE A 1 103 ? -1.184 -9.815 -0.445 1.00 94.19 103 ILE A N 1
ATOM 853 C CA . ILE A 1 103 ? -0.429 -10.434 0.652 1.00 94.19 103 ILE A CA 1
ATOM 854 C C . ILE A 1 103 ? -0.992 -9.996 2.007 1.00 94.19 103 ILE A C 1
ATOM 856 O O . ILE A 1 103 ? -1.293 -10.842 2.850 1.00 94.19 103 ILE A O 1
ATOM 860 N N . GLY A 1 104 ? -1.177 -8.692 2.226 1.00 91.75 104 GLY A N 1
ATOM 861 C CA . GLY A 1 104 ? -1.661 -8.181 3.510 1.00 91.75 104 GLY A CA 1
ATOM 862 C C . GLY A 1 104 ? -3.091 -8.629 3.830 1.00 91.75 104 GLY A C 1
ATOM 863 O O . GLY A 1 104 ? -3.401 -8.940 4.986 1.00 91.75 104 GLY A O 1
ATOM 864 N N . TYR A 1 105 ? -3.951 -8.753 2.814 1.00 90.25 105 TYR A N 1
ATOM 865 C CA . TYR A 1 105 ? -5.270 -9.362 2.966 1.00 90.25 105 TYR A CA 1
ATOM 866 C C . TYR A 1 105 ? -5.153 -10.828 3.400 1.00 90.25 105 TYR A C 1
ATOM 868 O O . TYR A 1 105 ? -5.770 -11.218 4.393 1.00 90.25 105 TYR A O 1
ATOM 876 N N . GLY A 1 106 ? -4.320 -11.621 2.717 1.00 90.12 106 GLY A N 1
ATOM 877 C CA . GLY A 1 106 ? -4.082 -13.030 3.045 1.00 90.12 106 GLY A CA 1
ATOM 878 C C . GLY A 1 106 ? -3.595 -13.235 4.482 1.00 90.12 106 GLY A C 1
ATOM 879 O O . GLY A 1 106 ? -4.193 -14.010 5.229 1.00 90.12 106 GLY A O 1
ATOM 880 N N . ILE A 1 107 ? -2.583 -12.473 4.911 1.00 88.44 107 ILE A N 1
ATOM 881 C CA . ILE A 1 107 ? -2.076 -12.491 6.296 1.00 88.44 107 ILE A CA 1
ATOM 882 C C . ILE A 1 107 ? -3.203 -12.187 7.284 1.00 88.44 107 ILE A C 1
ATOM 884 O O . ILE A 1 107 ? -3.359 -12.867 8.302 1.00 88.44 107 ILE A O 1
ATOM 888 N N . THR A 1 108 ? -4.022 -11.177 6.988 1.00 85.88 108 THR A N 1
ATOM 889 C CA . THR A 1 108 ? -5.095 -10.776 7.899 1.00 85.88 108 THR A CA 1
ATOM 890 C C . THR A 1 108 ? -6.182 -11.840 8.016 1.00 85.88 108 THR A C 1
ATOM 892 O O . THR A 1 108 ? -6.685 -12.053 9.116 1.00 85.88 108 THR A O 1
ATOM 895 N N . GLN A 1 109 ? -6.524 -12.537 6.931 1.00 83.19 109 GLN A N 1
ATOM 896 C CA . GLN A 1 109 ? -7.489 -13.641 6.975 1.00 83.19 109 GLN A CA 1
ATOM 897 C C . GLN A 1 109 ? -6.977 -14.821 7.803 1.00 83.19 109 GLN A C 1
ATOM 899 O O . GLN A 1 109 ? -7.729 -15.360 8.608 1.00 83.19 109 GLN A O 1
ATOM 904 N N . ILE A 1 110 ? -5.693 -15.167 7.683 1.00 82.19 110 ILE A N 1
ATOM 905 C CA . ILE A 1 110 ? -5.066 -16.224 8.497 1.00 82.19 110 ILE A CA 1
ATOM 906 C C . ILE A 1 110 ? -5.053 -15.840 9.986 1.00 82.19 110 ILE A C 1
ATOM 908 O O . ILE A 1 110 ? -5.214 -16.688 10.859 1.00 82.19 110 ILE A O 1
ATOM 912 N N . THR A 1 111 ? -4.889 -14.550 10.287 1.00 73.94 111 THR A N 1
ATOM 913 C CA . THR A 1 111 ? -4.759 -14.036 11.662 1.00 73.94 111 THR A CA 1
ATOM 914 C C . THR A 1 111 ? -6.111 -13.702 12.316 1.00 73.94 111 THR A C 1
ATOM 916 O O . THR A 1 111 ? -6.167 -13.331 13.497 1.00 73.94 111 THR A O 1
ATOM 919 N N . LYS A 1 112 ? -7.227 -13.790 11.582 1.00 66.00 112 LYS A N 1
ATOM 920 C CA . LYS A 1 112 ? -8.566 -13.644 12.164 1.00 66.00 112 LYS A CA 1
ATOM 921 C C . LYS A 1 112 ? -8.908 -14.928 12.930 1.00 66.00 112 LYS A C 1
ATOM 923 O O . LYS A 1 112 ? -8.890 -16.000 12.331 1.00 66.00 112 LYS A O 1
ATOM 928 N N . PRO A 1 113 ? -9.216 -14.857 14.238 1.00 56.41 113 PRO A N 1
ATOM 929 C CA . PRO A 1 113 ? -9.637 -16.040 14.974 1.00 56.41 113 PRO A CA 1
ATOM 930 C C . PRO A 1 113 ? -10.912 -16.595 14.330 1.00 56.41 113 PRO A C 1
ATOM 932 O O . PRO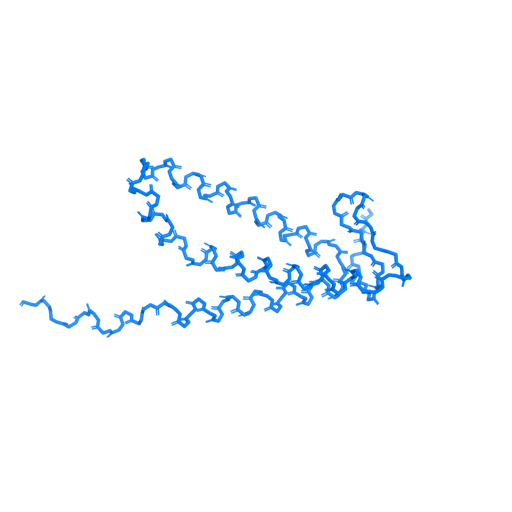 A 1 113 ? -11.883 -15.862 14.138 1.00 56.41 113 PRO A O 1
ATOM 935 N N . ASN A 1 114 ? -10.894 -17.882 13.977 1.00 49.22 114 ASN A N 1
ATOM 936 C CA . ASN A 1 114 ? -12.072 -18.611 13.519 1.00 49.22 114 ASN A CA 1
ATOM 937 C C . ASN A 1 114 ? -13.135 -18.568 14.629 1.00 49.22 114 ASN A C 1
ATOM 939 O O . ASN A 1 114 ? -13.115 -19.381 15.549 1.00 49.22 114 ASN A O 1
ATOM 943 N N . SER A 1 115 ? -14.091 -17.645 14.529 1.00 49.34 115 SER A N 1
ATOM 944 C CA . SER A 1 115 ? -15.216 -17.510 15.466 1.00 49.34 115 SER A CA 1
ATOM 945 C C . SER A 1 115 ? -16.182 -18.703 15.448 1.00 49.34 115 SER A C 1
ATOM 947 O O . SER A 1 115 ? -17.129 -18.741 16.228 1.00 49.34 115 SER A O 1
ATOM 949 N N . LYS A 1 116 ? -15.948 -19.707 14.590 1.00 46.06 116 LYS A N 1
ATOM 950 C CA . LYS A 1 116 ? -16.776 -20.917 14.493 1.00 46.06 116 LYS A CA 1
ATOM 951 C C . LYS A 1 116 ? -16.645 -21.885 15.678 1.00 46.06 116 LYS A C 1
ATOM 953 O O . LYS A 1 116 ? -17.427 -22.823 15.738 1.00 46.06 116 LYS A O 1
ATOM 958 N N . TYR A 1 117 ? -15.725 -21.660 16.619 1.00 47.75 117 TYR A N 1
ATOM 959 C CA . TYR A 1 117 ? -15.536 -22.536 17.788 1.00 47.75 117 TYR A CA 1
ATOM 960 C C . TYR A 1 117 ? -15.822 -21.864 19.141 1.00 47.75 117 TYR A C 1
ATOM 962 O O . TYR A 1 117 ? -15.484 -22.428 20.172 1.00 47.75 117 TYR A O 1
ATOM 970 N N . THR A 1 118 ? -16.433 -20.673 19.174 1.00 43.84 118 THR A N 1
ATOM 971 C CA . THR A 1 118 ? -16.645 -19.911 20.431 1.00 43.84 118 THR A CA 1
ATOM 972 C C . THR A 1 118 ? -18.122 -19.648 20.757 1.00 43.84 118 THR A C 1
ATOM 974 O O . THR A 1 118 ? -18.426 -18.744 21.527 1.00 43.84 118 THR A O 1
ATOM 977 N N . GLN A 1 119 ? -19.053 -20.401 20.157 1.00 41.38 119 GLN A N 1
ATOM 978 C CA . GLN A 1 119 ? -20.501 -20.294 20.429 1.00 41.38 119 GLN A CA 1
ATOM 979 C C . GLN A 1 119 ? -21.140 -21.577 20.978 1.00 41.38 119 GLN A C 1
ATOM 981 O O . GLN A 1 119 ? -22.360 -21.656 21.088 1.00 41.38 119 GLN A O 1
ATOM 986 N N . VAL A 1 120 ? -20.340 -22.573 21.344 1.00 47.94 120 VAL A N 1
ATOM 987 C CA . VAL A 1 120 ? -20.819 -23.735 22.096 1.00 47.94 120 VAL A CA 1
ATOM 988 C C . VAL A 1 120 ? -20.193 -23.600 23.481 1.00 47.94 120 VAL A C 1
ATOM 990 O O . VAL A 1 120 ? -19.005 -23.314 23.560 1.00 47.94 120 VAL A O 1
ATOM 993 N N . ASP A 1 121 ? -20.999 -23.731 24.531 1.00 43.81 121 ASP A N 1
ATOM 994 C CA . ASP A 1 121 ? -20.638 -23.621 25.957 1.00 43.81 121 ASP A CA 1
ATOM 995 C C . ASP A 1 121 ? -20.865 -22.247 26.620 1.00 43.81 121 ASP A C 1
ATOM 997 O O . ASP A 1 121 ? -19.998 -21.687 27.290 1.00 43.81 121 ASP A O 1
ATOM 1001 N N . SER A 1 122 ? -22.093 -21.735 26.516 1.00 41.88 122 SER A N 1
ATOM 1002 C CA . SER A 1 122 ? -22.736 -21.056 27.654 1.00 41.88 122 SER A CA 1
ATOM 1003 C C . SER A 1 122 ? -24.266 -21.150 27.567 1.00 41.88 122 SER A C 1
ATOM 1005 O O . SER A 1 122 ? -24.946 -20.234 27.106 1.00 41.88 122 SER A O 1
ATOM 1007 N N . ILE A 1 123 ? -24.794 -22.302 27.998 1.00 42.50 123 ILE A N 1
ATOM 1008 C CA . ILE A 1 123 ? -26.176 -22.461 28.483 1.00 42.50 123 ILE A CA 1
ATOM 1009 C C . ILE A 1 123 ? -26.100 -22.559 30.003 1.00 42.50 123 ILE A C 1
ATOM 1011 O O . ILE A 1 123 ? -25.219 -23.313 30.476 1.00 42.50 123 ILE A O 1
#

Secondary structure (DSSP, 8-state):
-------B-SS-EE-SSTT-EE-TT-HHHHHHHHHHHHHHHHHHHHHHHTHHHHHHHHHTTS-HHHHHHHHHHHHHHHHHHHHHHHHT-BHHHHHHHHHHHHHHHHHHHHHS--GGGSSSS--

Foldseek 3Di:
DDPPLAQDAACWFQAPDNVPTGDRVCSVVSVVLLQVLLQLLLVLLLLVLCVVVQLVVVVVPDPSVVSVVVSVVVNVVSVVNNVRQVSRSHPSSVVSNVNSNVVSVVVNVVVPPPCPPVPPDDD

pLDDT: mean 77.74, std 15.49, range [37.09, 95.88]